Protein AF-A0A0F9AJG3-F1 (afdb_monomer_lite)

Radius of gyration: 15.66 Å; chains: 1; bounding box: 39×32×51 Å

Organism: NCBI:txid412755

Secondary structure (DSSP, 8-state):
-TT-----SS--PPPHHHHHHHHHHHHHTTTTT-----SSPPPHHHHHHHHHHHHHHHT-SEEEEEE-BSSTTS--B-HHHHHHHHHHHHTT-EEEEEETTTTEEEEEEGGGTEEEEE-SPPPPPSSEEEE--SS--HHHHHHHHHHHHHHHTTT--

Foldseek 3Di:
DVVDDDPDPDDDDDDPVLLVVLLVLLVVLPPPQPDPPPVDDDPPVVSSLSSVLLVLLVQAQEEEEEAAAPDPQQQAGDDSSRSSVSSNLVVVHWYWYQHPVVLFIWTQDNVVSHTDTDDDQDAGDPGYGYHYDPPQDPSNVVSVVVNCCVHCVPVPD

Sequence (157 aa):
FPGHHHQSTNPKILTPDELAEGIEHVIVDRHPLKKPISETWPPKYIQNLLARNWFQVKNSDSIYAIGRFMNDKHVLVSGGTGWAVQMAMDNTKSIYFFDQESNNWFLWESDYDKFRQVYSTPILTTQFAGIGTRSISVRGIRAIEEVLEHNFAGEIT

pLDDT: mean 88.7, std 13.45, range [38.06, 98.56]

Structure (mmCIF, N/CA/C/O backbone):
data_AF-A0A0F9AJG3-F1
#
_entry.id   AF-A0A0F9AJG3-F1
#
loop_
_atom_site.group_PDB
_atom_site.id
_atom_site.type_symbol
_atom_site.label_atom_id
_atom_site.label_alt_id
_atom_site.label_comp_id
_atom_site.label_asym_id
_atom_site.label_entity_id
_atom_site.label_seq_id
_atom_site.pdbx_PDB_ins_code
_atom_site.Cartn_x
_atom_site.Cartn_y
_atom_site.Cartn_z
_atom_site.occupancy
_atom_site.B_iso_or_equiv
_atom_site.auth_seq_id
_atom_site.auth_comp_id
_atom_site.auth_asym_id
_atom_site.auth_atom_id
_atom_site.pdbx_PDB_model_num
ATOM 1 N N . PHE A 1 1 ? 16.345 6.895 -6.708 1.00 60.97 1 PHE A N 1
ATOM 2 C CA . PHE A 1 1 ? 16.309 6.537 -8.152 1.00 60.97 1 PHE A CA 1
ATOM 3 C C . PHE A 1 1 ? 16.007 7.797 -8.959 1.00 60.97 1 PHE A C 1
ATOM 5 O O . PHE A 1 1 ? 15.494 8.728 -8.350 1.00 60.97 1 PHE A O 1
ATOM 12 N N . PRO A 1 2 ? 16.310 7.888 -10.267 1.00 64.12 2 PRO A N 1
ATOM 13 C CA . PRO A 1 2 ? 16.002 9.086 -11.058 1.00 64.12 2 PRO A CA 1
ATOM 14 C C . PRO A 1 2 ? 14.544 9.535 -10.867 1.00 64.12 2 PRO A C 1
ATOM 16 O O . PRO A 1 2 ? 13.630 8.714 -10.971 1.00 64.12 2 PRO A O 1
ATOM 19 N N . GLY A 1 3 ? 14.332 10.799 -10.488 1.00 67.06 3 GLY A N 1
ATOM 20 C CA . GLY A 1 3 ? 13.004 11.362 -10.196 1.00 67.06 3 GLY A CA 1
ATOM 21 C C . GLY A 1 3 ? 12.296 10.804 -8.949 1.00 67.06 3 GLY A C 1
ATOM 22 O O . GLY A 1 3 ? 11.103 11.026 -8.779 1.00 67.06 3 GLY A O 1
ATOM 23 N N . HIS A 1 4 ? 12.995 10.051 -8.093 1.00 68.75 4 HIS A N 1
ATOM 24 C CA . HIS A 1 4 ? 12.448 9.434 -6.882 1.00 68.75 4 HIS A CA 1
ATOM 25 C C . HIS A 1 4 ? 13.295 9.802 -5.672 1.00 68.75 4 HIS A C 1
ATOM 27 O O . HIS A 1 4 ? 14.402 9.281 -5.495 1.00 68.75 4 HIS A O 1
ATOM 33 N N . HIS A 1 5 ? 12.721 10.659 -4.836 1.00 74.88 5 HIS A N 1
ATOM 34 C CA . HIS A 1 5 ? 13.311 11.166 -3.606 1.00 74.88 5 HIS A CA 1
ATOM 35 C C . HIS A 1 5 ? 12.552 10.606 -2.399 1.00 74.88 5 HIS A C 1
ATOM 37 O O . HIS A 1 5 ? 11.362 10.303 -2.493 1.00 74.88 5 HIS A O 1
ATOM 43 N N . HIS A 1 6 ? 13.241 10.464 -1.272 1.00 75.44 6 HIS A N 1
ATOM 44 C CA . HIS A 1 6 ? 12.621 10.214 0.026 1.00 75.44 6 HIS A CA 1
ATOM 45 C C . HIS A 1 6 ? 13.089 11.288 1.007 1.00 75.44 6 HIS A C 1
ATOM 47 O O . HIS A 1 6 ? 14.178 11.835 0.853 1.00 75.44 6 HIS A O 1
ATOM 53 N N . GLN A 1 7 ? 12.277 11.553 2.026 1.00 82.19 7 GLN A N 1
ATOM 54 C CA . GLN A 1 7 ? 12.606 12.475 3.120 1.00 82.19 7 GLN A CA 1
ATOM 55 C C . GLN A 1 7 ? 12.837 11.743 4.451 1.00 82.19 7 GLN A C 1
ATOM 57 O O . GLN A 1 7 ? 13.020 12.385 5.477 1.00 82.19 7 GLN A O 1
ATOM 62 N N . SER A 1 8 ? 12.831 10.401 4.444 1.00 80.94 8 SER A N 1
ATOM 63 C CA . SER A 1 8 ? 13.089 9.610 5.653 1.00 80.94 8 SER A CA 1
ATOM 64 C C . SER A 1 8 ? 14.463 9.937 6.236 1.00 80.94 8 SER A C 1
ATOM 66 O O . SER A 1 8 ? 15.454 9.963 5.502 1.00 80.94 8 SER A O 1
ATOM 68 N N . THR A 1 9 ? 14.498 10.144 7.551 1.00 89.19 9 THR A N 1
ATOM 69 C CA . THR A 1 9 ? 15.714 10.373 8.340 1.00 89.19 9 THR A CA 1
ATOM 70 C C . THR A 1 9 ? 16.525 9.097 8.550 1.00 89.19 9 THR A C 1
ATOM 72 O O . THR A 1 9 ? 17.728 9.180 8.770 1.00 89.19 9 THR A O 1
ATOM 75 N N . ASN A 1 10 ? 15.895 7.922 8.436 1.00 89.62 10 ASN A N 1
ATOM 76 C CA . ASN A 1 10 ? 16.547 6.622 8.587 1.00 89.62 10 ASN A CA 1
ATOM 77 C C . ASN A 1 10 ? 16.189 5.674 7.423 1.00 89.62 10 ASN A C 1
ATOM 79 O O . ASN A 1 10 ? 15.415 4.727 7.592 1.00 89.62 10 ASN A O 1
ATOM 83 N N . PRO A 1 11 ? 16.669 5.950 6.197 1.00 90.31 11 PRO A N 1
ATOM 84 C CA . PRO A 1 11 ? 16.387 5.107 5.047 1.00 90.31 11 PRO A CA 1
ATOM 85 C C . PRO A 1 11 ? 17.230 3.826 5.082 1.00 90.31 11 PRO A C 1
ATOM 87 O O . PRO A 1 11 ? 18.458 3.869 5.152 1.00 90.31 11 PRO A O 1
ATOM 90 N N . LYS A 1 12 ? 16.587 2.670 4.905 1.00 90.69 12 LYS A N 1
ATOM 91 C CA . LYS A 1 12 ? 17.296 1.441 4.532 1.00 90.69 12 LYS A CA 1
ATOM 92 C C . LYS A 1 12 ? 17.640 1.497 3.042 1.00 90.69 12 LYS A C 1
ATOM 94 O O . LYS A 1 12 ? 16.752 1.502 2.188 1.00 90.69 12 LYS A O 1
ATOM 99 N N . ILE A 1 13 ? 18.935 1.525 2.734 1.00 91.31 13 ILE A N 1
ATOM 100 C CA . ILE A 1 13 ? 19.446 1.354 1.371 1.00 91.31 13 ILE A CA 1
ATOM 101 C C . ILE A 1 13 ? 19.584 -0.143 1.096 1.00 91.31 13 ILE A C 1
ATOM 103 O O . ILE A 1 13 ? 20.215 -0.854 1.879 1.00 91.31 13 ILE A O 1
ATOM 107 N N . LEU A 1 14 ? 18.974 -0.608 0.005 1.00 93.12 14 LEU A N 1
ATOM 108 C CA . LEU A 1 14 ? 19.013 -2.018 -0.372 1.00 93.12 14 LEU A CA 1
ATOM 109 C C . LEU A 1 14 ? 20.327 -2.373 -1.068 1.00 93.12 14 LEU A C 1
ATOM 111 O O . LEU A 1 14 ? 20.800 -1.625 -1.930 1.00 93.12 14 LEU A O 1
ATOM 115 N N . THR A 1 15 ? 20.893 -3.519 -0.703 1.00 95.38 15 THR A N 1
ATOM 116 C CA . THR A 1 15 ? 22.062 -4.101 -1.370 1.00 95.38 15 THR A CA 1
ATOM 117 C C . THR A 1 15 ? 21.689 -4.640 -2.758 1.00 95.38 15 THR A C 1
ATOM 119 O O . THR A 1 15 ? 20.505 -4.820 -3.063 1.00 95.38 15 THR A O 1
ATOM 122 N N . PRO A 1 16 ? 22.673 -4.918 -3.634 1.00 94.31 16 PRO A N 1
ATOM 123 C CA . PRO A 1 16 ? 22.413 -5.589 -4.906 1.00 94.31 16 PRO A CA 1
ATOM 124 C C . PRO A 1 16 ? 21.673 -6.924 -4.756 1.00 94.31 16 PRO A C 1
ATOM 126 O O . PRO A 1 16 ? 20.775 -7.187 -5.552 1.00 94.31 16 PRO A O 1
ATOM 129 N N . ASP A 1 17 ? 21.990 -7.709 -3.724 1.00 96.50 17 ASP A N 1
ATOM 130 C CA . ASP A 1 17 ? 21.356 -9.008 -3.468 1.00 96.50 17 ASP A CA 1
ATOM 131 C C . ASP A 1 17 ? 19.908 -8.844 -2.986 1.00 96.50 17 ASP A C 1
ATOM 133 O O . ASP A 1 17 ? 19.011 -9.509 -3.493 1.00 96.50 17 ASP A O 1
ATOM 137 N N . GLU A 1 18 ? 19.646 -7.886 -2.088 1.00 95.81 18 GLU A N 1
ATOM 138 C CA . GLU A 1 18 ? 18.280 -7.552 -1.651 1.00 95.81 18 GLU A CA 1
ATOM 139 C C . GLU A 1 18 ? 17.423 -7.044 -2.828 1.00 95.81 18 GLU A C 1
ATOM 141 O O . GLU A 1 18 ? 16.228 -7.330 -2.917 1.00 95.81 18 GLU A O 1
ATOM 146 N N . LEU A 1 19 ? 18.025 -6.292 -3.758 1.00 94.31 19 LEU A N 1
ATOM 147 C CA . LEU A 1 19 ? 17.355 -5.883 -4.992 1.00 94.31 19 LEU A CA 1
ATOM 148 C C . LEU A 1 19 ? 17.127 -7.067 -5.937 1.00 94.31 19 LEU A C 1
ATOM 150 O O . LEU A 1 19 ? 16.089 -7.097 -6.589 1.00 94.31 19 LEU A O 1
ATOM 154 N N . ALA A 1 20 ? 18.066 -8.009 -6.036 1.00 93.38 20 ALA A N 1
ATOM 155 C CA . ALA A 1 20 ? 17.929 -9.197 -6.876 1.00 93.38 20 ALA A CA 1
ATOM 156 C C . ALA A 1 20 ? 16.780 -10.092 -6.391 1.00 93.38 20 ALA A C 1
ATOM 158 O O . ALA A 1 20 ? 15.905 -10.413 -7.190 1.00 93.38 20 ALA A O 1
ATOM 159 N N . GLU A 1 21 ? 16.714 -10.364 -5.086 1.00 94.69 21 GLU A N 1
ATOM 160 C CA . GLU A 1 21 ? 15.598 -11.070 -4.443 1.00 94.69 21 GLU A CA 1
ATOM 161 C C . GLU A 1 21 ? 14.256 -10.397 -4.776 1.00 94.69 21 GLU A C 1
ATOM 163 O O . GLU A 1 21 ? 13.310 -11.038 -5.227 1.00 94.69 21 GLU A O 1
ATOM 168 N N . GLY A 1 22 ? 14.178 -9.068 -4.646 1.00 93.56 22 GLY A N 1
ATOM 169 C CA . GLY A 1 22 ? 12.958 -8.338 -4.993 1.00 93.56 22 GLY A CA 1
ATOM 170 C C . GLY A 1 22 ? 12.562 -8.446 -6.466 1.00 93.56 22 GLY A C 1
ATOM 171 O O . GLY A 1 22 ? 11.377 -8.369 -6.782 1.00 93.56 22 GLY A O 1
ATOM 172 N N . ILE A 1 23 ? 13.514 -8.639 -7.381 1.00 91.88 23 ILE A N 1
ATOM 173 C CA . ILE A 1 23 ? 13.208 -8.852 -8.801 1.00 91.88 23 ILE A CA 1
ATOM 174 C C . ILE A 1 23 ? 12.613 -10.232 -9.061 1.00 91.88 23 ILE A C 1
ATOM 176 O O . ILE A 1 23 ? 11.752 -10.338 -9.932 1.00 91.88 23 ILE A O 1
ATOM 180 N N . GLU A 1 24 ? 13.011 -11.260 -8.314 1.00 91.50 24 GLU A N 1
ATOM 181 C CA . GLU A 1 24 ? 12.438 -12.604 -8.448 1.00 91.50 24 GLU A CA 1
ATOM 182 C C . GLU A 1 24 ? 10.927 -12.579 -8.190 1.00 91.50 24 GLU A C 1
ATOM 184 O O . GLU A 1 24 ? 10.151 -13.061 -9.016 1.00 91.50 24 GLU A O 1
ATOM 189 N N . HIS A 1 25 ? 10.493 -11.891 -7.132 1.00 89.56 25 HIS A N 1
ATOM 190 C CA . HIS A 1 25 ? 9.071 -11.704 -6.834 1.00 89.56 25 HIS A CA 1
ATOM 191 C C . HIS A 1 25 ? 8.347 -10.861 -7.891 1.00 89.56 25 HIS A C 1
ATOM 193 O O . HIS A 1 25 ? 7.264 -11.218 -8.342 1.00 89.56 25 HIS A O 1
ATOM 199 N N . VAL A 1 26 ? 8.978 -9.801 -8.401 1.00 86.69 26 VAL A N 1
ATOM 200 C CA . VAL A 1 26 ? 8.406 -9.010 -9.507 1.00 86.69 26 VAL A CA 1
ATOM 201 C C . VAL A 1 26 ? 8.227 -9.843 -10.786 1.00 86.69 26 VAL A C 1
ATOM 203 O O . VAL A 1 26 ? 7.320 -9.578 -11.574 1.00 86.69 26 VAL A O 1
ATOM 206 N N . ILE A 1 27 ? 9.076 -10.843 -11.037 1.00 81.94 27 ILE A N 1
ATOM 207 C CA . ILE A 1 27 ? 8.928 -11.739 -12.194 1.00 81.94 27 ILE A CA 1
ATOM 208 C C . ILE A 1 27 ? 7.729 -12.680 -12.011 1.00 81.94 27 ILE A C 1
ATOM 210 O O . ILE A 1 27 ? 6.982 -12.882 -12.973 1.00 81.94 27 ILE A O 1
ATOM 214 N N . VAL A 1 28 ? 7.530 -13.227 -10.807 1.00 75.62 28 VAL A N 1
ATOM 215 C CA . VAL A 1 28 ? 6.403 -14.123 -10.477 1.00 75.62 28 VAL A CA 1
ATOM 216 C C . VAL A 1 28 ? 5.063 -13.402 -10.670 1.00 75.62 28 VAL A C 1
ATOM 218 O O . VAL A 1 28 ? 4.227 -13.840 -11.468 1.00 75.62 28 VAL A O 1
ATOM 221 N N . ASP A 1 29 ? 4.936 -12.216 -10.079 1.00 63.66 29 ASP A N 1
ATOM 222 C CA . ASP A 1 29 ? 3.755 -11.342 -10.098 1.00 63.66 29 ASP A CA 1
ATOM 223 C C . ASP A 1 29 ? 3.320 -10.841 -11.486 1.00 63.66 29 ASP A C 1
ATOM 225 O O . ASP A 1 29 ? 2.271 -10.207 -11.659 1.00 63.66 29 ASP A O 1
ATOM 229 N N . ARG A 1 30 ? 4.136 -11.073 -12.516 1.00 61.19 30 ARG A N 1
ATOM 230 C CA . ARG A 1 30 ? 3.865 -10.618 -13.882 1.00 61.19 30 ARG A CA 1
ATOM 231 C C . ARG A 1 30 ? 2.543 -11.161 -14.430 1.00 61.19 30 ARG A C 1
ATOM 233 O O . ARG A 1 30 ? 1.880 -10.471 -15.206 1.00 61.19 30 ARG A O 1
ATOM 240 N N . HIS A 1 31 ? 2.187 -12.396 -14.083 1.00 60.78 31 HIS A N 1
ATOM 241 C CA . HIS A 1 31 ? 1.066 -13.107 -14.702 1.00 60.78 31 HIS A CA 1
ATOM 242 C C . HIS A 1 31 ? -0.313 -12.655 -14.182 1.00 60.78 31 HIS A C 1
ATOM 244 O O . HIS A 1 31 ? -1.177 -12.366 -15.018 1.00 60.78 31 HIS A O 1
ATOM 250 N N . PRO A 1 32 ? -0.545 -12.514 -12.861 1.00 61.62 32 PRO A N 1
ATOM 251 C CA . PRO A 1 32 ? -1.865 -12.151 -12.334 1.00 61.62 32 PRO A CA 1
ATOM 252 C C . PRO A 1 32 ? -2.296 -10.717 -12.670 1.00 61.62 32 PRO A C 1
ATOM 254 O O . PRO A 1 32 ? -3.469 -10.459 -12.942 1.00 61.62 32 PRO A O 1
ATOM 257 N N . LEU A 1 33 ? -1.346 -9.776 -12.754 1.00 61.97 33 LEU A N 1
ATOM 258 C CA . LEU A 1 33 ? -1.643 -8.358 -12.988 1.00 61.97 33 LEU A CA 1
ATOM 259 C C . LEU A 1 33 ? -2.167 -8.047 -14.399 1.00 61.97 33 LEU A C 1
ATOM 261 O O . LEU A 1 33 ? -2.550 -6.903 -14.656 1.00 61.97 33 LEU A O 1
ATOM 265 N N . LYS A 1 34 ? -2.140 -9.017 -15.332 1.00 60.00 34 LYS A N 1
ATOM 266 C CA . LYS A 1 34 ? -2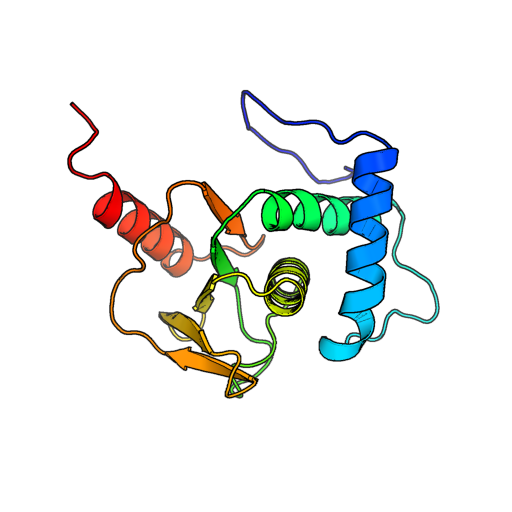.457 -8.836 -16.767 1.00 60.00 34 LYS A CA 1
ATOM 267 C C . LYS A 1 34 ? -1.767 -7.619 -17.390 1.00 60.00 34 LYS A C 1
ATOM 269 O O . LYS A 1 34 ? -2.225 -7.085 -18.400 1.00 60.00 34 LYS A O 1
ATOM 274 N N . LYS A 1 35 ? -0.678 -7.144 -16.783 1.00 56.34 35 LYS A N 1
ATOM 275 C CA . LYS A 1 35 ? 0.082 -6.022 -17.307 1.00 56.34 35 LYS A CA 1
ATOM 276 C C . LYS A 1 35 ? 0.905 -6.578 -18.456 1.00 56.34 35 LYS A C 1
ATOM 278 O O . LYS A 1 35 ? 1.754 -7.437 -18.204 1.00 56.34 35 LYS A O 1
ATOM 283 N N . PRO A 1 36 ? 0.697 -6.114 -19.699 1.00 42.91 36 PRO A N 1
ATOM 284 C CA . PRO A 1 36 ? 1.690 -6.356 -20.717 1.00 42.91 36 PRO A CA 1
ATOM 285 C C 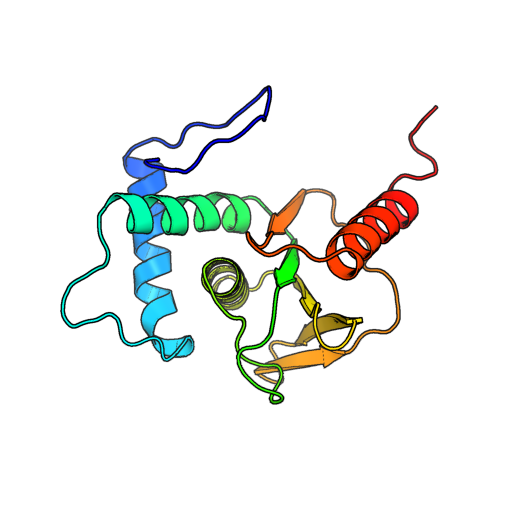. PRO A 1 36 ? 2.957 -5.683 -20.200 1.00 42.91 36 PRO A C 1
ATOM 287 O O . PRO A 1 36 ? 3.048 -4.457 -20.129 1.00 42.91 36 PRO A O 1
ATOM 290 N N . ILE A 1 37 ? 3.947 -6.481 -19.799 1.00 47.00 37 ILE A N 1
ATOM 291 C CA . ILE A 1 37 ? 5.304 -6.005 -20.006 1.00 47.00 37 ILE A CA 1
ATOM 292 C C . ILE A 1 37 ? 5.320 -5.779 -21.511 1.00 47.00 37 ILE A C 1
ATOM 294 O O . ILE A 1 37 ? 5.049 -6.715 -22.267 1.00 47.00 37 ILE A O 1
ATOM 298 N N . SER A 1 38 ? 5.543 -4.540 -21.947 1.00 47.16 38 SER A N 1
ATOM 299 C CA . SER A 1 38 ? 6.066 -4.325 -23.294 1.00 47.16 38 SER A CA 1
ATOM 300 C C . SER A 1 38 ? 7.108 -5.411 -23.561 1.00 47.16 38 SER A C 1
ATOM 302 O O . SER A 1 38 ? 7.800 -5.808 -22.629 1.00 47.16 38 SER A O 1
ATOM 304 N N . GLU A 1 39 ? 7.244 -5.924 -24.776 1.00 50.25 39 GLU A N 1
ATOM 305 C CA . GLU A 1 39 ? 8.204 -7.004 -25.076 1.00 50.25 39 GLU A CA 1
ATOM 306 C C . GLU A 1 39 ? 9.621 -6.749 -24.498 1.00 50.25 39 GLU A C 1
ATOM 308 O O . GLU A 1 39 ? 10.363 -7.683 -24.202 1.00 50.25 39 GLU A O 1
ATOM 313 N N . THR A 1 40 ? 9.950 -5.486 -24.208 1.00 59.94 40 THR A N 1
ATOM 314 C CA . THR A 1 40 ? 11.059 -5.030 -23.367 1.00 59.94 40 THR A CA 1
ATOM 315 C C . THR A 1 40 ? 10.729 -4.922 -21.865 1.00 59.94 40 THR A C 1
ATOM 317 O O . THR A 1 40 ? 9.873 -4.136 -21.445 1.00 59.94 40 THR A O 1
ATOM 320 N N . TRP A 1 41 ? 11.503 -5.634 -21.042 1.00 70.06 41 TRP A N 1
ATOM 321 C CA . TRP A 1 41 ? 11.606 -5.473 -19.584 1.00 70.06 41 TRP A CA 1
ATOM 322 C C . TRP A 1 41 ? 11.751 -3.985 -19.179 1.00 70.06 41 TRP A C 1
ATOM 324 O O . TRP A 1 41 ? 12.458 -3.243 -19.870 1.00 70.06 41 TRP A O 1
ATOM 334 N N . PRO A 1 42 ? 11.106 -3.501 -18.094 1.00 79.25 42 PRO A N 1
ATOM 335 C CA . PRO A 1 42 ? 11.130 -2.079 -17.758 1.00 79.25 42 PRO A CA 1
ATOM 336 C C . PRO A 1 42 ? 12.560 -1.603 -17.445 1.00 79.25 42 PRO A C 1
ATOM 338 O O . PRO A 1 42 ? 13.390 -2.404 -17.012 1.00 79.25 42 PRO A O 1
ATOM 341 N N . PRO A 1 43 ? 12.880 -0.304 -17.602 1.00 86.38 43 PRO A N 1
ATOM 342 C CA . PRO A 1 43 ? 14.203 0.225 -17.272 1.00 86.38 43 PRO A CA 1
ATOM 343 C C . PRO A 1 43 ? 14.662 -0.155 -15.855 1.00 86.38 43 PRO A C 1
ATOM 345 O O . PRO A 1 43 ? 13.849 -0.219 -14.930 1.00 86.38 43 PRO A O 1
ATOM 348 N N . LYS A 1 44 ? 15.976 -0.341 -15.652 1.00 86.44 44 LYS A N 1
ATOM 349 C CA . LYS A 1 44 ? 16.550 -0.826 -14.377 1.00 86.44 44 LYS A CA 1
ATOM 350 C C . LYS A 1 44 ? 16.114 -0.015 -13.152 1.00 86.44 44 LYS A C 1
ATOM 352 O O . LYS A 1 44 ? 15.937 -0.569 -12.073 1.00 86.44 44 LYS A O 1
ATOM 357 N N . TYR A 1 45 ? 15.886 1.289 -13.297 1.00 87.44 45 TYR A N 1
ATOM 358 C CA . TYR A 1 45 ? 15.406 2.097 -12.177 1.00 87.44 45 TYR A CA 1
ATOM 359 C C . TYR A 1 45 ? 13.962 1.756 -11.763 1.00 87.44 45 TYR A C 1
ATOM 361 O O . TYR A 1 45 ? 13.659 1.810 -10.576 1.00 87.44 45 TYR A O 1
ATOM 369 N N . ILE A 1 46 ? 13.085 1.387 -12.708 1.00 87.56 46 ILE A N 1
ATOM 370 C CA . ILE A 1 46 ? 11.716 0.930 -12.413 1.00 87.56 46 ILE A CA 1
ATOM 371 C C . ILE A 1 46 ? 11.768 -0.440 -11.756 1.00 87.56 46 ILE A C 1
ATOM 373 O O . ILE A 1 46 ? 11.104 -0.649 -10.748 1.00 87.56 46 ILE A O 1
ATOM 377 N N . GLN A 1 47 ? 12.601 -1.338 -12.279 1.00 89.12 47 GLN A N 1
ATOM 378 C CA . GLN A 1 47 ? 12.856 -2.634 -11.657 1.00 89.12 47 GLN A CA 1
ATOM 379 C C . GLN A 1 47 ? 13.240 -2.469 -10.182 1.00 89.12 47 GLN A C 1
ATOM 381 O O . GLN A 1 47 ? 12.601 -3.051 -9.316 1.00 89.12 47 GLN A O 1
ATOM 386 N N . ASN A 1 48 ? 14.202 -1.594 -9.876 1.00 90.81 48 ASN A N 1
ATOM 387 C CA . ASN A 1 48 ? 14.623 -1.360 -8.495 1.00 90.81 48 ASN A CA 1
ATOM 388 C C . ASN A 1 48 ? 13.520 -0.721 -7.625 1.00 90.81 48 ASN A C 1
ATOM 390 O O . ASN A 1 48 ? 13.468 -0.973 -6.424 1.00 90.81 48 ASN A O 1
ATOM 394 N N . LEU A 1 49 ? 12.628 0.094 -8.203 1.00 90.25 49 LEU A N 1
ATOM 395 C CA . LEU A 1 49 ? 11.460 0.622 -7.486 1.00 90.25 49 LEU A CA 1
ATOM 396 C C . LEU A 1 49 ? 10.468 -0.483 -7.114 1.00 90.25 49 LEU A C 1
ATOM 398 O O . LEU A 1 49 ? 9.916 -0.446 -6.017 1.00 90.25 49 LEU A O 1
ATOM 402 N N . LEU A 1 50 ? 10.254 -1.448 -8.010 1.00 91.19 50 LEU A N 1
ATOM 403 C CA . LEU A 1 50 ? 9.395 -2.602 -7.753 1.00 91.19 50 LEU A CA 1
ATOM 404 C C . LEU A 1 50 ? 10.052 -3.565 -6.753 1.00 91.19 50 LEU A C 1
ATOM 406 O O . LEU A 1 50 ? 9.421 -3.925 -5.767 1.00 91.19 50 LEU A O 1
ATOM 410 N N . ALA A 1 51 ? 11.340 -3.874 -6.924 1.00 93.00 51 ALA A N 1
ATOM 411 C CA . ALA A 1 51 ? 12.107 -4.700 -5.991 1.00 93.00 51 ALA A CA 1
ATOM 412 C C . ALA A 1 51 ? 12.147 -4.107 -4.575 1.00 93.00 51 ALA A C 1
ATOM 414 O O . ALA A 1 51 ? 12.060 -4.823 -3.586 1.00 93.00 51 ALA A O 1
ATOM 415 N N . ARG A 1 52 ? 12.206 -2.777 -4.438 1.00 93.06 52 ARG A N 1
ATOM 416 C CA . ARG A 1 52 ? 12.097 -2.135 -3.122 1.00 93.06 52 ARG A CA 1
ATOM 417 C C . ARG A 1 52 ? 10.742 -2.400 -2.457 1.00 93.06 52 ARG A C 1
ATOM 419 O O . ARG A 1 52 ? 10.695 -2.551 -1.240 1.00 93.06 52 ARG A O 1
ATOM 426 N N . ASN A 1 53 ? 9.648 -2.449 -3.220 1.00 94.75 53 ASN A N 1
ATOM 427 C CA . ASN A 1 53 ? 8.337 -2.760 -2.648 1.00 94.75 53 ASN A CA 1
ATOM 428 C C . ASN A 1 53 ? 8.312 -4.176 -2.049 1.00 94.75 53 ASN A C 1
ATOM 430 O O . ASN A 1 53 ? 7.718 -4.346 -0.989 1.00 94.75 53 ASN A O 1
ATOM 434 N N . TRP A 1 54 ? 9.008 -5.150 -2.655 1.00 96.12 54 TRP A N 1
ATOM 435 C CA . TRP A 1 54 ? 9.157 -6.492 -2.074 1.00 96.12 54 TRP A CA 1
ATOM 436 C C . TRP A 1 54 ? 9.725 -6.423 -0.660 1.00 96.12 54 TRP A C 1
ATOM 438 O O . TRP A 1 54 ? 9.186 -7.028 0.257 1.00 96.12 54 TRP A O 1
ATOM 448 N N . PHE A 1 55 ? 10.765 -5.617 -0.447 1.00 95.94 55 PHE A N 1
ATOM 449 C CA . PHE A 1 55 ? 11.383 -5.508 0.870 1.00 95.94 55 PHE A CA 1
ATOM 450 C C . PHE A 1 55 ? 10.428 -4.950 1.940 1.00 95.94 55 PHE A C 1
ATOM 452 O O . PHE A 1 55 ? 10.549 -5.296 3.113 1.00 95.94 55 PHE A O 1
ATOM 459 N N . GLN A 1 56 ? 9.459 -4.113 1.557 1.00 96.25 56 GLN A N 1
ATOM 460 C CA . GLN A 1 56 ? 8.405 -3.663 2.473 1.00 96.25 56 GLN A CA 1
ATOM 461 C C . GLN A 1 56 ? 7.413 -4.798 2.767 1.00 96.25 56 GLN A C 1
ATOM 463 O O . GLN A 1 56 ? 7.018 -4.995 3.913 1.00 96.25 56 GLN A O 1
ATOM 468 N N . VAL A 1 57 ? 7.052 -5.578 1.745 1.00 97.62 57 VAL A N 1
ATOM 469 C CA . VAL A 1 57 ? 6.127 -6.712 1.872 1.00 97.62 57 VAL A CA 1
ATOM 470 C C . VAL A 1 57 ? 6.720 -7.842 2.714 1.00 97.62 57 VAL A C 1
ATOM 472 O O . VAL A 1 57 ? 6.073 -8.335 3.633 1.00 97.62 57 VAL A O 1
ATOM 475 N N . LYS A 1 58 ? 7.966 -8.239 2.451 1.00 97.00 58 LYS A N 1
ATOM 476 C CA . LYS A 1 58 ? 8.591 -9.386 3.115 1.00 97.00 58 LYS A CA 1
ATOM 477 C C . LYS A 1 58 ? 8.756 -9.184 4.622 1.00 97.00 58 LYS A C 1
ATOM 479 O O . LYS A 1 58 ? 8.573 -10.127 5.384 1.00 97.00 58 LYS A O 1
ATOM 484 N N . ASN A 1 59 ? 9.053 -7.950 5.037 1.00 96.94 59 ASN A N 1
ATOM 485 C CA . ASN A 1 59 ? 9.300 -7.572 6.431 1.00 96.94 59 ASN A CA 1
ATOM 486 C C . ASN A 1 59 ? 8.039 -7.048 7.147 1.00 96.94 59 ASN A C 1
ATOM 488 O O . ASN A 1 59 ? 8.151 -6.306 8.119 1.00 96.94 59 ASN A O 1
ATOM 492 N N . SER A 1 60 ? 6.843 -7.374 6.653 1.00 97.62 60 SER A N 1
ATOM 493 C CA . SER A 1 60 ? 5.578 -7.016 7.300 1.00 97.62 60 SER A CA 1
ATOM 494 C C . SER A 1 60 ? 4.656 -8.222 7.430 1.00 97.62 60 SER A C 1
ATOM 496 O O . SER A 1 60 ? 4.699 -9.155 6.627 1.00 97.62 60 SER A O 1
ATOM 498 N N . ASP A 1 61 ? 3.813 -8.197 8.456 1.00 96.06 61 ASP A N 1
ATOM 499 C CA . ASP A 1 61 ? 2.744 -9.170 8.682 1.00 96.06 61 ASP A CA 1
ATOM 500 C C . ASP A 1 61 ? 1.482 -8.767 7.907 1.00 96.06 61 ASP A C 1
ATOM 502 O O . ASP A 1 61 ? 0.734 -9.615 7.418 1.00 96.06 61 ASP A O 1
ATOM 506 N N . SER A 1 62 ? 1.264 -7.456 7.758 1.00 97.81 62 SER A N 1
ATOM 507 C CA . SER A 1 62 ? 0.133 -6.913 7.015 1.00 97.81 62 SER A CA 1
ATOM 508 C C . SER A 1 62 ? 0.473 -5.659 6.209 1.00 97.81 62 SER A C 1
ATOM 510 O O . SER A 1 62 ? 1.369 -4.876 6.545 1.00 97.81 62 SER A O 1
ATOM 512 N N . ILE A 1 63 ? -0.267 -5.487 5.117 1.00 98.50 63 ILE A N 1
ATOM 513 C CA . ILE A 1 63 ? -0.136 -4.398 4.156 1.00 98.50 63 ILE A CA 1
ATOM 514 C C . ILE A 1 63 ? -1.343 -3.476 4.257 1.00 98.50 63 ILE A C 1
ATOM 516 O O . ILE A 1 63 ? -2.480 -3.932 4.160 1.00 98.50 63 ILE A O 1
ATOM 520 N N . TYR A 1 64 ? -1.087 -2.172 4.354 1.00 98.44 64 TYR A N 1
ATOM 521 C CA . TYR A 1 64 ? -2.102 -1.121 4.274 1.00 98.44 64 TYR A CA 1
ATOM 522 C C . TYR A 1 64 ? -1.794 -0.262 3.056 1.00 98.44 64 TYR A C 1
ATOM 524 O O . TYR A 1 64 ? -0.872 0.558 3.053 1.00 98.44 64 TYR A O 1
ATOM 532 N N . ALA A 1 65 ? -2.522 -0.509 1.976 1.00 98.25 65 ALA A N 1
ATOM 533 C CA . ALA A 1 65 ? -2.275 0.094 0.681 1.00 98.25 65 ALA A CA 1
ATOM 534 C C . ALA A 1 65 ? -3.326 1.158 0.350 1.00 98.25 65 ALA A C 1
ATOM 536 O O . ALA A 1 65 ? -4.517 0.945 0.547 1.00 98.25 65 ALA A O 1
ATOM 537 N N . ILE A 1 66 ? -2.891 2.284 -0.213 1.00 98.25 66 ILE A N 1
ATOM 538 C CA . ILE A 1 66 ? -3.773 3.350 -0.702 1.00 98.25 66 ILE A CA 1
ATOM 539 C C . ILE A 1 66 ? -3.612 3.464 -2.214 1.00 98.25 66 ILE 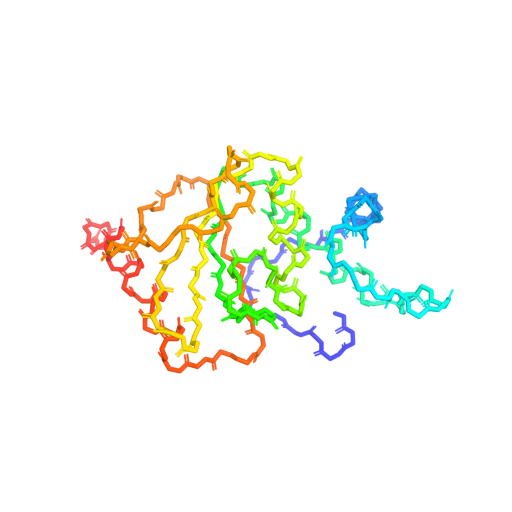A C 1
ATOM 541 O O . ILE A 1 66 ? -2.498 3.638 -2.721 1.00 98.25 66 ILE A O 1
ATOM 545 N N . GLY A 1 67 ? -4.712 3.404 -2.961 1.00 97.25 67 GLY A N 1
ATOM 546 C CA . GLY A 1 67 ? -4.629 3.458 -4.415 1.00 97.25 67 GLY A CA 1
ATOM 547 C C . GLY A 1 67 ? -5.970 3.542 -5.122 1.00 97.25 67 GLY A C 1
ATOM 548 O O . GLY A 1 67 ? -6.898 4.195 -4.654 1.00 97.25 67 GLY A O 1
ATOM 549 N N . ARG A 1 68 ? -6.017 2.942 -6.314 1.00 96.12 68 ARG A N 1
ATOM 550 C CA . ARG A 1 68 ? -7.235 2.780 -7.113 1.00 96.12 68 ARG A CA 1
ATOM 551 C C . ARG A 1 68 ? -7.307 1.383 -7.697 1.00 96.12 68 ARG A C 1
ATOM 553 O O . ARG A 1 68 ? -6.269 0.878 -8.157 1.00 96.12 68 ARG A O 1
ATOM 560 N N . PHE A 1 69 ? -8.492 0.791 -7.728 1.00 95.50 69 PHE A N 1
ATOM 561 C CA . PHE A 1 69 ? -8.704 -0.413 -8.528 1.00 95.50 69 PHE A CA 1
ATOM 562 C C . PHE A 1 69 ? -8.546 -0.114 -10.028 1.00 95.50 69 PHE A C 1
ATOM 564 O O . PHE A 1 69 ? -8.694 1.016 -10.481 1.00 95.50 69 PHE A O 1
ATOM 571 N N . MET A 1 70 ? -8.194 -1.131 -10.816 1.00 90.25 70 MET A N 1
ATOM 572 C CA . MET A 1 70 ? -8.154 -1.025 -12.281 1.00 90.25 70 MET A CA 1
ATOM 573 C C . MET A 1 70 ? -9.551 -1.106 -12.912 1.00 90.25 70 MET A C 1
ATOM 575 O O . MET A 1 70 ? -9.707 -0.759 -14.080 1.00 90.25 70 MET A O 1
ATOM 579 N N . ASN A 1 71 ? -10.530 -1.641 -12.178 1.00 85.81 71 ASN A N 1
ATOM 580 C CA . ASN A 1 71 ? -11.932 -1.780 -12.569 1.00 85.81 71 ASN A CA 1
ATOM 581 C C . ASN A 1 71 ? -12.804 -2.090 -11.336 1.00 85.81 71 ASN A C 1
ATOM 583 O O . ASN A 1 71 ? -12.290 -2.467 -10.280 1.00 85.81 71 ASN A O 1
ATOM 587 N N . ASP A 1 72 ? -14.122 -2.058 -11.516 1.00 84.81 72 ASP A N 1
ATOM 588 C CA . ASP A 1 72 ? -15.119 -2.276 -10.454 1.00 84.81 72 ASP A CA 1
ATOM 589 C C . ASP A 1 72 ? -15.225 -3.734 -9.967 1.00 84.81 72 ASP A C 1
ATOM 591 O O . ASP A 1 72 ? -16.095 -4.076 -9.167 1.00 84.81 72 ASP A O 1
ATOM 595 N N . LYS A 1 73 ? -14.362 -4.645 -10.442 1.00 87.31 73 LYS A N 1
ATOM 596 C CA . LYS A 1 73 ? -14.367 -6.036 -9.963 1.00 87.31 73 LYS A CA 1
ATOM 597 C C . LYS A 1 73 ? -13.698 -6.184 -8.599 1.00 87.31 73 LYS A C 1
ATOM 599 O O . LYS A 1 73 ? -13.872 -7.235 -7.993 1.00 87.31 73 LYS A O 1
ATOM 604 N N . HIS A 1 74 ? -12.968 -5.169 -8.124 1.00 91.19 74 HIS A N 1
ATOM 605 C CA . HIS A 1 74 ? -12.236 -5.182 -6.849 1.00 91.19 74 HIS A CA 1
ATOM 606 C C . HIS A 1 74 ? -11.283 -6.386 -6.729 1.00 91.19 74 HIS A C 1
ATOM 608 O O . HIS A 1 74 ? -11.275 -7.106 -5.736 1.00 91.19 74 HIS A O 1
ATOM 614 N N . VAL A 1 75 ? -10.508 -6.641 -7.785 1.00 88.56 75 VAL A N 1
ATOM 615 C CA . VAL A 1 75 ? -9.498 -7.720 -7.815 1.00 88.56 75 VAL A CA 1
ATOM 616 C C . VAL A 1 75 ? -8.108 -7.145 -8.068 1.00 88.56 75 VAL A C 1
ATOM 618 O O . VAL A 1 75 ? -7.155 -7.486 -7.382 1.00 88.56 75 VAL A O 1
ATOM 621 N N . LEU A 1 76 ? -7.985 -6.220 -9.027 1.00 90.06 76 LEU A N 1
ATOM 622 C CA . LEU A 1 76 ? -6.690 -5.705 -9.476 1.00 90.06 76 LEU A CA 1
ATOM 623 C C . LEU A 1 76 ? -6.478 -4.252 -9.061 1.00 90.06 76 LEU A C 1
ATOM 625 O O . LEU A 1 76 ? -7.287 -3.382 -9.388 1.00 90.06 76 LEU A O 1
ATOM 629 N N . VAL A 1 77 ? -5.345 -3.983 -8.414 1.00 92.56 77 VAL A N 1
ATOM 630 C CA . VAL A 1 77 ? -4.909 -2.639 -8.016 1.00 92.56 77 VAL A CA 1
ATOM 631 C C . VAL A 1 77 ? -3.976 -2.045 -9.077 1.00 92.56 77 VAL A C 1
ATOM 633 O O . VAL A 1 77 ? -3.112 -2.712 -9.649 1.00 92.56 77 VAL A O 1
ATOM 636 N N . SER A 1 78 ? -4.147 -0.758 -9.362 1.00 90.44 78 SER A N 1
ATOM 637 C CA . SER A 1 78 ? -3.398 -0.057 -10.406 1.00 90.44 78 SER A CA 1
ATOM 638 C C . SER A 1 78 ? -1.966 0.337 -9.991 1.00 90.44 78 SER A C 1
ATOM 640 O O . SER A 1 78 ? -1.599 0.409 -8.816 1.00 90.44 78 SER A O 1
ATOM 642 N N . GLY A 1 79 ? -1.119 0.616 -10.990 1.00 88.19 79 GLY A N 1
ATOM 643 C CA . GLY A 1 79 ? 0.177 1.278 -10.787 1.00 88.19 79 GLY A CA 1
ATOM 644 C C . GLY A 1 79 ? 1.233 0.462 -10.027 1.00 88.19 79 GLY A C 1
ATOM 645 O O . GLY A 1 79 ? 1.257 -0.766 -10.099 1.00 88.19 79 GLY A O 1
ATOM 646 N N . GLY A 1 80 ? 2.156 1.163 -9.357 1.00 89.50 80 GLY A N 1
ATOM 647 C CA . GLY A 1 80 ? 3.219 0.561 -8.535 1.00 89.50 80 GLY A CA 1
ATOM 648 C C . GLY A 1 80 ? 2.704 -0.060 -7.233 1.00 89.50 80 GLY A C 1
ATOM 649 O O . GLY A 1 80 ? 3.241 -1.073 -6.797 1.00 89.50 80 GLY A O 1
ATOM 650 N N . THR A 1 81 ? 1.634 0.502 -6.661 1.00 94.56 81 THR A N 1
ATOM 651 C CA . THR A 1 81 ? 0.915 -0.040 -5.497 1.00 94.56 81 THR A CA 1
ATOM 652 C C . THR A 1 81 ? 0.419 -1.455 -5.782 1.00 94.56 81 THR A C 1
ATOM 654 O O . THR A 1 81 ? 0.629 -2.346 -4.969 1.00 94.56 81 THR A O 1
ATOM 657 N N . GLY A 1 82 ? -0.141 -1.688 -6.975 1.00 93.75 82 GLY A N 1
ATOM 658 C CA . GLY A 1 82 ? -0.639 -3.008 -7.363 1.00 93.75 82 GLY A CA 1
ATOM 659 C C . GLY A 1 82 ? 0.419 -4.105 -7.416 1.00 93.75 82 GLY A C 1
ATOM 660 O O . GLY A 1 82 ? 0.103 -5.243 -7.112 1.00 93.75 82 GLY A O 1
ATOM 661 N N . TRP A 1 83 ? 1.674 -3.769 -7.726 1.00 93.50 83 TRP A N 1
ATOM 662 C CA . TRP A 1 83 ? 2.767 -4.745 -7.642 1.00 93.50 83 TRP A CA 1
ATOM 663 C C . TRP A 1 83 ? 3.051 -5.156 -6.197 1.00 93.50 83 TRP A C 1
ATOM 665 O O . TRP A 1 83 ? 3.215 -6.330 -5.923 1.00 93.50 83 TRP A O 1
ATOM 675 N N . ALA A 1 84 ? 3.074 -4.211 -5.253 1.00 95.56 84 ALA A N 1
ATOM 676 C CA . ALA A 1 84 ? 3.270 -4.557 -3.842 1.00 95.56 84 ALA A CA 1
ATOM 677 C C . ALA A 1 84 ? 2.106 -5.391 -3.288 1.00 95.56 84 ALA A C 1
ATOM 679 O O . ALA A 1 84 ? 2.322 -6.326 -2.527 1.00 95.56 84 ALA A O 1
ATOM 680 N N . VAL A 1 85 ? 0.878 -5.046 -3.687 1.00 96.25 85 VAL A N 1
ATOM 681 C CA . VAL A 1 85 ? -0.332 -5.784 -3.314 1.00 96.25 85 VAL A CA 1
ATOM 682 C C . VAL A 1 85 ? -0.301 -7.208 -3.873 1.00 96.25 85 VAL A C 1
ATOM 684 O O . VAL A 1 85 ? -0.610 -8.130 -3.130 1.00 96.25 85 VAL A O 1
ATOM 687 N N . GLN A 1 86 ? 0.122 -7.403 -5.126 1.00 94.75 86 GLN A N 1
ATOM 688 C CA . GLN A 1 86 ? 0.248 -8.743 -5.704 1.00 94.75 86 GLN A CA 1
ATOM 689 C C . GLN A 1 86 ? 1.306 -9.581 -4.972 1.00 94.75 86 GLN A C 1
ATOM 691 O O . GLN A 1 86 ? 0.981 -10.671 -4.515 1.00 94.75 86 GLN A O 1
ATOM 696 N N . MET A 1 87 ? 2.504 -9.034 -4.724 1.00 95.31 87 MET A N 1
ATOM 697 C CA . MET A 1 87 ? 3.545 -9.741 -3.962 1.00 95.31 87 MET A CA 1
ATOM 698 C C . MET A 1 87 ? 3.040 -10.156 -2.576 1.00 95.31 87 MET A C 1
ATOM 700 O O . MET A 1 87 ? 3.420 -11.202 -2.054 1.00 95.31 87 MET A O 1
ATOM 704 N N . ALA A 1 88 ? 2.189 -9.333 -1.963 1.00 96.62 88 ALA A N 1
ATOM 705 C CA . ALA A 1 88 ? 1.580 -9.622 -0.674 1.00 96.62 88 ALA A CA 1
ATOM 706 C C . ALA A 1 88 ? 0.537 -10.750 -0.752 1.00 96.62 88 ALA A C 1
ATOM 708 O O . ALA A 1 88 ? 0.503 -11.583 0.152 1.00 96.62 88 ALA A O 1
ATOM 709 N N . MET A 1 89 ? -0.266 -10.813 -1.822 1.00 94.94 89 MET A N 1
ATOM 710 C CA . MET A 1 89 ? -1.209 -11.915 -2.068 1.00 94.94 89 MET A CA 1
ATOM 711 C C . MET A 1 89 ? -0.455 -13.234 -2.233 1.00 94.94 89 MET A C 1
ATOM 713 O O . MET A 1 89 ? -0.759 -14.208 -1.546 1.00 94.94 89 MET A O 1
ATOM 717 N N . ASP A 1 90 ? 0.581 -13.227 -3.073 1.00 92.69 90 ASP A N 1
ATOM 718 C CA . ASP A 1 90 ? 1.396 -14.401 -3.401 1.00 92.69 90 ASP A CA 1
ATOM 719 C C . ASP A 1 90 ? 2.166 -14.932 -2.177 1.00 92.69 90 ASP A C 1
ATOM 721 O O . ASP A 1 90 ? 2.523 -16.106 -2.118 1.00 92.69 90 ASP A O 1
ATOM 725 N N . ASN A 1 91 ? 2.382 -14.079 -1.169 1.00 94.62 91 ASN A N 1
ATOM 726 C CA . ASN A 1 91 ? 3.040 -14.417 0.097 1.00 94.62 91 ASN A CA 1
ATOM 727 C C . ASN A 1 91 ? 2.077 -14.417 1.294 1.00 94.62 91 ASN A C 1
ATOM 729 O O . ASN A 1 91 ? 2.508 -14.233 2.437 1.00 94.62 91 ASN A O 1
ATOM 733 N N . THR A 1 92 ? 0.777 -14.598 1.033 1.00 95.38 92 THR A N 1
ATOM 734 C CA . THR A 1 92 ? -0.275 -14.815 2.043 1.00 95.38 92 THR A CA 1
ATOM 735 C C . THR A 1 92 ? -0.278 -13.779 3.174 1.00 95.38 92 THR A C 1
ATOM 737 O O . THR A 1 92 ? -0.490 -14.114 4.339 1.00 95.38 92 THR A O 1
ATOM 740 N N . LYS A 1 93 ? 0.003 -12.513 2.852 1.00 96.88 93 LYS A N 1
ATOM 741 C CA . LYS A 1 93 ? -0.070 -11.404 3.810 1.00 96.88 93 LYS A CA 1
ATOM 742 C C . LYS A 1 93 ? 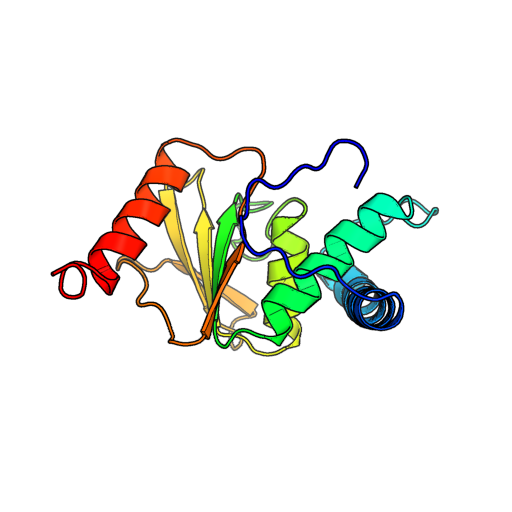-1.516 -10.933 3.957 1.00 96.88 93 LYS A C 1
ATOM 744 O O . LYS A 1 93 ? -2.282 -10.955 2.995 1.00 96.88 93 LYS A O 1
ATOM 749 N N . SER A 1 94 ? -1.870 -10.420 5.134 1.00 97.62 94 SER A N 1
ATOM 750 C CA . SER A 1 94 ? -3.131 -9.688 5.311 1.00 97.62 94 SER A CA 1
ATOM 751 C C . SER A 1 94 ? -3.055 -8.353 4.574 1.00 97.62 94 SER A C 1
ATOM 753 O O . SER A 1 94 ? -2.088 -7.612 4.752 1.00 97.62 94 SER A O 1
ATOM 755 N N . ILE A 1 95 ? -4.056 -8.024 3.755 1.00 98.50 95 ILE A N 1
ATOM 756 C CA . ILE A 1 95 ? -4.032 -6.811 2.926 1.00 98.50 95 ILE A CA 1
ATOM 757 C C . ILE A 1 95 ? -5.303 -6.004 3.148 1.00 98.50 95 ILE A C 1
ATOM 759 O O . ILE A 1 95 ? -6.399 -6.444 2.799 1.00 98.50 95 ILE A O 1
ATOM 763 N N . TYR A 1 96 ? -5.123 -4.784 3.641 1.00 98.56 96 TYR A N 1
ATOM 764 C CA . TYR A 1 96 ? -6.130 -3.738 3.626 1.00 98.56 96 TYR A CA 1
ATOM 765 C C . TYR A 1 96 ? -5.823 -2.758 2.501 1.00 98.56 96 TYR A C 1
ATOM 767 O O . TYR A 1 96 ? -4.710 -2.244 2.383 1.00 98.56 96 TYR A O 1
ATOM 775 N N . PHE A 1 97 ? -6.815 -2.483 1.666 1.00 98.50 97 PHE A N 1
ATOM 776 C CA . PHE A 1 97 ? -6.698 -1.574 0.539 1.00 98.50 97 PHE A CA 1
ATOM 777 C C . PHE A 1 97 ? -7.756 -0.480 0.626 1.00 98.50 97 PHE A C 1
ATOM 779 O O . PHE A 1 97 ? -8.950 -0.769 0.640 1.00 98.50 97 PHE A O 1
ATOM 786 N N . PHE A 1 98 ? -7.325 0.777 0.666 1.00 98.50 98 PHE A N 1
ATOM 787 C CA . PHE A 1 98 ? -8.213 1.922 0.541 1.00 98.50 98 PHE A CA 1
ATOM 788 C C . PHE A 1 98 ? -8.279 2.365 -0.915 1.00 98.50 98 PHE A C 1
ATOM 790 O O . PHE A 1 98 ? -7.285 2.821 -1.500 1.00 98.50 98 PHE A O 1
ATOM 797 N N . ASP A 1 99 ? -9.473 2.267 -1.485 1.00 97.88 99 ASP A N 1
ATOM 798 C CA . ASP A 1 99 ? -9.750 2.773 -2.816 1.00 97.88 99 ASP A CA 1
ATOM 799 C C . ASP A 1 99 ? -10.171 4.244 -2.744 1.00 97.88 99 ASP A C 1
ATOM 801 O O . ASP A 1 99 ? -11.214 4.605 -2.195 1.00 97.88 99 ASP A O 1
ATOM 805 N N . GLN A 1 100 ? -9.349 5.117 -3.324 1.00 97.00 100 GLN A N 1
ATOM 806 C CA . GLN A 1 100 ? -9.567 6.562 -3.261 1.00 97.00 100 GLN A CA 1
ATOM 807 C C . GLN A 1 100 ? -10.791 7.034 -4.062 1.00 97.00 100 GLN A C 1
ATOM 809 O O . GLN A 1 100 ? -11.302 8.128 -3.799 1.00 97.00 100 GLN A O 1
ATOM 814 N N . GLU A 1 101 ? -11.238 6.261 -5.059 1.00 95.19 101 GLU A N 1
ATOM 815 C CA . GLU A 1 101 ? -12.392 6.618 -5.892 1.00 95.19 101 GLU A CA 1
ATOM 816 C C . GLU A 1 101 ? -13.702 6.383 -5.143 1.00 95.19 101 GLU A C 1
ATOM 818 O O . GLU A 1 101 ? -14.479 7.324 -4.955 1.00 95.19 101 GLU A O 1
ATOM 823 N N . SER A 1 102 ? -13.898 5.166 -4.636 1.00 95.69 102 SER A N 1
ATOM 824 C CA . SER A 1 102 ? -15.077 4.795 -3.856 1.00 95.69 102 SER A CA 1
ATOM 825 C C . SER A 1 102 ? -15.046 5.309 -2.413 1.00 95.69 102 SER A C 1
ATOM 827 O O . SER A 1 102 ? -16.103 5.381 -1.791 1.00 95.69 102 SER A O 1
ATOM 829 N N . ASN A 1 103 ? -13.880 5.732 -1.903 1.00 97.00 103 ASN A N 1
ATOM 830 C CA . ASN A 1 103 ? -13.687 6.195 -0.524 1.00 97.00 103 ASN A CA 1
ATOM 831 C C . ASN A 1 103 ? -14.001 5.105 0.514 1.00 97.00 103 ASN A C 1
ATOM 833 O O . ASN A 1 103 ? -14.649 5.376 1.523 1.00 97.00 103 ASN A O 1
ATOM 837 N N . ASN A 1 104 ? -13.574 3.870 0.245 1.00 97.62 104 ASN A N 1
ATOM 838 C CA . ASN A 1 104 ? -13.837 2.722 1.108 1.00 97.62 104 ASN A CA 1
ATOM 839 C C . ASN A 1 104 ? -12.579 1.886 1.339 1.00 97.62 104 ASN A C 1
ATOM 841 O O . ASN A 1 104 ? -11.709 1.780 0.470 1.00 97.62 104 ASN A O 1
ATOM 845 N N . TRP A 1 105 ? -12.540 1.238 2.502 1.00 98.31 105 TRP A N 1
ATOM 846 C CA . TRP A 1 105 ? -11.586 0.182 2.804 1.00 98.31 105 TRP A CA 1
ATOM 847 C C . TRP A 1 105 ? -12.076 -1.165 2.286 1.00 98.31 105 TRP A C 1
ATOM 849 O O . TRP A 1 105 ? -13.268 -1.479 2.293 1.00 98.31 105 TRP A O 1
ATOM 859 N N . PHE A 1 106 ? -11.122 -1.989 1.880 1.00 98.44 106 PHE A N 1
ATOM 860 C CA . PHE A 1 106 ? -11.335 -3.358 1.460 1.00 98.44 106 PHE A CA 1
ATOM 861 C C . PHE A 1 106 ? -10.304 -4.274 2.109 1.00 98.44 106 PHE A C 1
ATOM 863 O O . PHE A 1 106 ? -9.153 -3.883 2.279 1.00 98.44 106 PHE A O 1
ATOM 870 N N . LEU A 1 107 ? -10.707 -5.499 2.424 1.00 98.19 107 LEU A N 1
ATOM 871 C CA . LEU A 1 107 ? -9.841 -6.570 2.896 1.00 98.19 107 LEU A CA 1
ATOM 872 C C . LEU A 1 107 ? -9.713 -7.630 1.802 1.00 98.19 107 LEU A C 1
ATOM 874 O O . LEU A 1 107 ? -10.714 -8.009 1.192 1.00 98.19 107 LEU A O 1
ATOM 878 N N . TRP A 1 108 ? -8.490 -8.079 1.534 1.00 97.88 108 TRP A N 1
ATOM 879 C CA . TRP A 1 108 ? -8.258 -9.213 0.643 1.00 97.88 108 TRP A CA 1
ATOM 880 C C . TRP A 1 108 ? -8.742 -10.512 1.287 1.00 97.88 108 TRP A C 1
ATOM 882 O O . TRP A 1 108 ? -8.332 -10.835 2.398 1.00 97.88 108 TRP A O 1
ATOM 892 N N . GLU A 1 109 ? -9.578 -11.259 0.570 1.00 96.62 109 GLU A N 1
ATOM 893 C CA . GLU A 1 109 ? -10.067 -12.571 0.985 1.00 96.62 109 GLU A CA 1
ATOM 894 C C . GLU A 1 109 ? -9.532 -13.623 0.005 1.00 96.62 109 GLU A C 1
ATOM 896 O O . GLU A 1 109 ? -10.044 -13.766 -1.111 1.00 96.62 109 GLU A O 1
ATOM 901 N N . SER A 1 110 ? -8.491 -14.357 0.410 1.00 93.38 110 SER A N 1
ATOM 902 C CA . SER A 1 110 ? -7.810 -15.339 -0.448 1.00 93.38 110 SER A CA 1
ATOM 903 C C . SER A 1 110 ? -8.736 -16.451 -0.936 1.00 93.38 110 SER A C 1
ATOM 905 O O . SER A 1 110 ? -8.615 -16.885 -2.076 1.00 93.38 110 SER A O 1
ATOM 907 N N . ASP A 1 111 ? -9.697 -16.865 -0.108 1.00 94.06 111 ASP A N 1
ATOM 908 C CA . ASP A 1 111 ? -10.642 -17.942 -0.434 1.00 94.06 111 ASP A CA 1
ATOM 909 C C . ASP A 1 111 ? -11.576 -17.579 -1.598 1.00 94.06 111 ASP A C 1
ATOM 911 O O . ASP A 1 111 ? -12.102 -18.460 -2.280 1.00 94.06 111 ASP A O 1
ATOM 915 N N . TYR A 1 112 ? -11.778 -16.280 -1.838 1.00 92.62 112 TYR A N 1
ATOM 916 C CA . TYR A 1 112 ? -12.666 -15.763 -2.878 1.00 92.62 112 TYR A CA 1
ATOM 917 C C . TYR A 1 112 ? -11.922 -15.053 -4.012 1.00 92.62 112 TYR A C 1
ATOM 919 O O . TYR A 1 112 ? -12.580 -14.547 -4.924 1.00 92.62 112 TYR A O 1
ATOM 927 N N . ASP A 1 113 ? -10.586 -14.989 -3.949 1.00 91.19 113 ASP A N 1
ATOM 928 C CA . ASP A 1 113 ? -9.731 -14.261 -4.896 1.00 91.19 113 ASP A CA 1
ATOM 929 C C . ASP A 1 113 ? -10.237 -12.825 -5.152 1.00 91.19 113 ASP A C 1
ATOM 931 O O . ASP A 1 113 ? -10.323 -12.338 -6.285 1.00 91.19 113 ASP A O 1
ATOM 935 N N . LYS A 1 114 ? -10.685 -12.151 -4.081 1.00 95.00 114 LYS A N 1
ATOM 936 C CA . LYS A 1 114 ? -11.349 -10.849 -4.193 1.00 95.00 114 LYS A CA 1
ATOM 937 C C . LYS A 1 114 ? -11.193 -9.981 -2.951 1.00 95.00 114 LYS A C 1
ATOM 939 O O . LYS A 1 114 ? -11.186 -10.453 -1.818 1.00 95.00 114 LYS A O 1
ATOM 944 N N . PHE A 1 115 ? -11.180 -8.669 -3.172 1.00 97.56 115 PHE A N 1
ATOM 945 C CA . PHE A 1 115 ? -11.347 -7.687 -2.111 1.00 97.56 115 PHE A CA 1
ATOM 946 C C . PHE A 1 115 ? -12.813 -7.549 -1.679 1.00 97.56 115 PHE A C 1
ATOM 948 O O . PHE A 1 115 ? -13.699 -7.214 -2.475 1.00 97.56 115 PHE A O 1
ATOM 955 N N . ARG A 1 116 ? -13.062 -7.741 -0.383 1.00 97.38 116 ARG A N 1
ATOM 956 C CA . ARG A 1 116 ? -14.349 -7.490 0.269 1.00 97.38 116 ARG A CA 1
ATOM 957 C C . ARG A 1 116 ? -14.323 -6.130 0.952 1.00 97.38 116 ARG A C 1
ATOM 959 O O . ARG A 1 116 ? -13.402 -5.832 1.703 1.00 97.38 116 ARG A O 1
ATOM 966 N N . GLN A 1 117 ? -15.342 -5.309 0.717 1.00 97.44 117 GLN A N 1
ATOM 967 C CA . GLN A 1 117 ? -15.464 -4.023 1.402 1.00 97.44 117 GLN A CA 1
ATOM 968 C C . GLN A 1 117 ? -15.592 -4.230 2.917 1.00 97.44 117 GLN A C 1
ATOM 970 O O . GLN A 1 117 ? -16.316 -5.119 3.376 1.00 97.44 117 GLN A O 1
ATOM 975 N N . VAL A 1 118 ? -14.902 -3.391 3.683 1.00 97.19 118 VAL A N 1
ATOM 976 C CA . VAL A 1 118 ? -15.008 -3.315 5.141 1.00 97.19 118 VAL A CA 1
ATOM 977 C C . VAL A 1 118 ? -15.386 -1.895 5.549 1.00 97.19 118 VAL A C 1
ATOM 979 O O . VAL A 1 118 ? -15.010 -0.922 4.899 1.00 97.19 118 VAL A O 1
ATOM 982 N N . TYR A 1 119 ? -16.171 -1.787 6.618 1.00 94.69 119 TYR A N 1
ATOM 983 C CA . TYR A 1 119 ? -16.738 -0.514 7.079 1.00 94.69 119 TYR A CA 1
ATOM 984 C C . TYR A 1 119 ? -16.034 0.047 8.316 1.00 94.69 119 TYR A C 1
ATOM 986 O O . TYR A 1 119 ? -16.332 1.156 8.742 1.00 94.69 119 TYR A O 1
ATOM 994 N N . SER A 1 120 ? -15.115 -0.720 8.898 1.00 93.69 120 SER A N 1
ATOM 995 C CA . SER A 1 120 ? -14.292 -0.304 10.026 1.00 93.69 120 SER A CA 1
ATOM 996 C C . SER A 1 120 ? -12.930 0.182 9.549 1.00 93.69 120 SER A C 1
ATOM 998 O O . SER A 1 120 ? -12.362 -0.370 8.602 1.00 93.69 120 SER A O 1
ATOM 1000 N N . THR A 1 121 ? -12.375 1.158 10.264 1.00 94.69 121 THR A N 1
ATOM 1001 C CA . THR A 1 121 ? -10.964 1.524 10.144 1.00 94.69 121 THR A CA 1
ATOM 1002 C C . THR A 1 121 ? -10.092 0.305 10.467 1.00 94.69 121 THR A C 1
ATOM 1004 O O . THR A 1 121 ? -10.346 -0.368 11.469 1.00 94.69 121 THR A O 1
ATOM 1007 N N . PRO A 1 122 ? -9.098 -0.030 9.630 1.00 96.31 122 PRO A N 1
ATOM 1008 C CA . PRO A 1 122 ? -8.215 -1.157 9.901 1.00 96.31 122 PRO A CA 1
ATOM 1009 C C . PRO A 1 122 ? -7.407 -1.003 11.200 1.00 96.31 122 PRO A C 1
ATOM 1011 O O . PRO A 1 122 ? -6.954 0.092 11.543 1.00 96.31 122 PRO A O 1
ATOM 1014 N N . ILE A 1 123 ? -7.182 -2.126 11.886 1.00 95.75 123 ILE A N 1
ATOM 1015 C CA . ILE A 1 123 ? -6.298 -2.220 13.055 1.00 95.75 123 ILE A CA 1
ATOM 1016 C C . ILE A 1 123 ? -4.914 -2.659 12.574 1.00 95.75 123 ILE A C 1
ATOM 1018 O O . ILE A 1 123 ? -4.807 -3.693 11.917 1.00 95.75 123 ILE A O 1
ATOM 1022 N N . LEU A 1 124 ? -3.876 -1.888 12.897 1.00 97.00 124 LEU A N 1
ATOM 1023 C CA . LEU A 1 124 ? -2.497 -2.148 12.489 1.00 97.00 124 LEU A CA 1
ATOM 1024 C C . LEU A 1 124 ? -1.908 -3.343 13.250 1.00 97.00 124 LEU A C 1
ATOM 1026 O O . LEU A 1 124 ? -2.072 -3.480 14.460 1.00 97.00 124 LEU A O 1
ATOM 1030 N N . THR A 1 125 ? -1.159 -4.192 12.543 1.00 96.12 125 THR A N 1
ATOM 1031 C CA . THR A 1 125 ? -0.297 -5.197 13.183 1.00 96.12 125 THR A CA 1
ATOM 1032 C C . THR A 1 125 ? 1.004 -4.553 13.650 1.00 96.12 125 THR A C 1
ATOM 1034 O O . THR A 1 125 ? 1.403 -3.520 13.122 1.00 96.12 125 THR A O 1
ATOM 1037 N N . THR A 1 126 ? 1.722 -5.188 14.581 1.00 93.88 126 THR A N 1
ATOM 1038 C CA . THR A 1 126 ? 3.013 -4.676 15.079 1.00 93.88 126 THR A CA 1
ATOM 1039 C C . THR A 1 126 ? 4.024 -4.435 13.955 1.00 93.88 126 THR A C 1
ATOM 1041 O O . THR A 1 126 ? 4.656 -3.384 13.915 1.00 93.88 126 THR A O 1
ATOM 1044 N N . GLN A 1 127 ? 4.159 -5.378 13.015 1.00 95.75 127 GLN A N 1
ATOM 1045 C CA . GLN A 1 127 ? 4.968 -5.188 11.811 1.00 95.75 127 GLN A CA 1
ATOM 1046 C C . GLN A 1 127 ? 4.036 -4.971 10.625 1.00 95.75 127 GLN A C 1
ATOM 1048 O O . GLN A 1 127 ? 3.529 -5.923 10.031 1.00 95.75 127 GLN A O 1
ATOM 1053 N N . PHE A 1 128 ? 3.773 -3.718 10.285 1.00 97.31 128 PHE A N 1
ATOM 1054 C CA . PHE A 1 128 ? 2.974 -3.367 9.117 1.00 97.31 128 PHE A CA 1
ATOM 1055 C C . PHE A 1 128 ? 3.810 -2.641 8.069 1.00 97.31 128 PHE A C 1
ATOM 1057 O O . PHE A 1 128 ? 4.816 -2.002 8.380 1.00 97.31 128 PHE A O 1
ATOM 1064 N N . ALA A 1 129 ? 3.360 -2.690 6.818 1.00 97.94 129 ALA A N 1
ATOM 1065 C CA . ALA A 1 129 ? 3.871 -1.822 5.768 1.00 97.94 129 ALA A CA 1
ATOM 1066 C C . ALA A 1 129 ? 2.751 -0.978 5.155 1.00 97.94 129 ALA A C 1
ATOM 1068 O O . ALA A 1 129 ? 1.738 -1.489 4.675 1.00 97.94 129 ALA A O 1
ATOM 1069 N N . GLY A 1 130 ? 2.970 0.338 5.127 1.00 97.12 130 GLY A N 1
ATOM 1070 C CA . GLY A 1 130 ? 2.162 1.273 4.352 1.00 97.12 130 GLY A CA 1
ATOM 1071 C C . GLY A 1 130 ? 2.646 1.347 2.904 1.00 97.12 130 GLY A C 1
ATOM 1072 O O . GLY A 1 130 ? 3.817 1.647 2.651 1.00 97.12 130 GLY A O 1
ATOM 1073 N N . ILE A 1 131 ? 1.750 1.116 1.943 1.00 96.88 131 ILE A N 1
ATOM 1074 C CA . ILE A 1 131 ? 2.049 1.207 0.508 1.00 96.88 131 ILE A CA 1
ATOM 1075 C C . ILE A 1 131 ? 1.225 2.337 -0.112 1.00 96.88 131 ILE A C 1
ATOM 1077 O O . ILE A 1 131 ? 0.013 2.245 -0.282 1.00 96.88 131 ILE A O 1
ATOM 1081 N N . GLY A 1 132 ? 1.903 3.422 -0.477 1.00 91.56 132 GLY A N 1
ATOM 1082 C CA . GLY A 1 132 ? 1.257 4.617 -1.011 1.00 91.56 132 GLY A CA 1
ATOM 1083 C C . GLY A 1 132 ? 1.085 4.633 -2.530 1.00 91.56 132 GLY A C 1
ATOM 1084 O O . GLY A 1 132 ? 1.554 3.764 -3.270 1.00 91.56 132 GLY A O 1
ATOM 1085 N N . THR A 1 133 ? 0.469 5.715 -2.995 1.00 91.88 133 THR A N 1
ATOM 1086 C CA . THR A 1 133 ? 0.352 6.100 -4.403 1.00 91.88 133 THR A CA 1
ATOM 1087 C C . THR A 1 133 ? 0.975 7.480 -4.611 1.00 91.88 133 THR A C 1
ATOM 1089 O O . THR A 1 133 ? 0.948 8.321 -3.717 1.00 91.88 133 THR A O 1
ATOM 1092 N N . ARG A 1 134 ? 1.528 7.741 -5.804 1.00 88.38 134 ARG A N 1
ATOM 1093 C CA . ARG A 1 134 ? 2.050 9.079 -6.152 1.00 88.38 134 ARG A CA 1
ATOM 1094 C C . ARG A 1 134 ? 0.932 10.111 -6.322 1.00 88.38 134 ARG A C 1
ATOM 1096 O O . ARG A 1 134 ? 1.176 11.301 -6.183 1.00 88.38 134 ARG A O 1
ATOM 1103 N N . SER A 1 135 ? -0.278 9.653 -6.632 1.00 91.69 135 SER A N 1
ATOM 1104 C CA . SER A 1 135 ? -1.467 10.489 -6.811 1.00 91.69 135 SER A CA 1
ATOM 1105 C C . SER A 1 135 ? -2.380 10.342 -5.599 1.00 91.69 135 SER A C 1
ATOM 1107 O O . SER A 1 135 ? -3.507 9.847 -5.707 1.00 91.69 135 SER A O 1
ATOM 1109 N N . ILE A 1 136 ? -1.847 10.698 -4.429 1.00 95.56 136 ILE A N 1
ATOM 1110 C CA . ILE A 1 136 ? -2.606 10.696 -3.181 1.00 95.56 136 ILE A CA 1
ATOM 1111 C C . ILE A 1 136 ? -3.638 11.831 -3.210 1.00 95.56 136 ILE A C 1
ATOM 1113 O O . ILE A 1 136 ? -3.356 12.951 -3.631 1.00 95.56 136 ILE A O 1
ATOM 1117 N N . SER A 1 137 ? -4.860 11.514 -2.808 1.00 97.44 137 SER A N 1
ATOM 1118 C CA . SER A 1 137 ? -5.983 12.440 -2.685 1.00 97.44 137 SER A CA 1
ATOM 1119 C C . SER A 1 137 ? -6.186 12.837 -1.226 1.00 97.44 137 SER A C 1
ATOM 1121 O O . SER A 1 137 ? -5.727 12.142 -0.323 1.00 97.44 137 SER A O 1
ATOM 1123 N N . VAL A 1 138 ? -6.960 13.897 -0.979 1.00 97.94 138 VAL A N 1
ATOM 1124 C CA . VAL A 1 138 ? -7.363 14.284 0.387 1.00 97.94 138 VAL A CA 1
ATOM 1125 C C . VAL A 1 138 ? -8.067 13.133 1.115 1.00 97.94 138 VAL A C 1
ATOM 1127 O O . VAL A 1 138 ? -7.852 12.941 2.304 1.00 97.94 138 VAL A O 1
ATOM 1130 N N . ARG A 1 139 ? -8.857 12.324 0.397 1.00 97.75 139 ARG A N 1
ATOM 1131 C CA . ARG A 1 139 ? -9.500 11.119 0.944 1.00 97.75 139 ARG A CA 1
ATOM 1132 C C . ARG A 1 139 ? -8.477 10.083 1.405 1.00 97.75 139 ARG A C 1
ATOM 1134 O O . ARG A 1 139 ? -8.592 9.557 2.500 1.00 97.75 139 ARG A O 1
ATOM 1141 N N . GLY A 1 140 ? -7.458 9.831 0.584 1.00 97.69 140 GLY A N 1
ATOM 1142 C CA . GLY A 1 140 ? -6.369 8.918 0.930 1.00 97.69 140 GLY A CA 1
ATOM 1143 C C . GLY A 1 140 ? -5.531 9.409 2.112 1.00 97.69 140 GLY A C 1
ATOM 1144 O O . GLY A 1 140 ? -5.143 8.599 2.942 1.00 97.69 140 GLY A O 1
ATOM 1145 N N . ILE A 1 141 ? -5.286 10.721 2.213 1.00 97.75 141 ILE A N 1
ATOM 1146 C CA . ILE A 1 141 ? -4.602 11.325 3.369 1.00 97.75 141 ILE A CA 1
ATOM 1147 C C . ILE A 1 141 ? -5.427 11.108 4.642 1.00 97.75 141 ILE A C 1
ATOM 1149 O O . ILE A 1 141 ? -4.902 10.560 5.604 1.00 97.75 141 ILE A O 1
ATOM 1153 N N . ARG A 1 142 ? -6.725 11.434 4.611 1.00 97.81 142 ARG A N 1
ATOM 1154 C CA 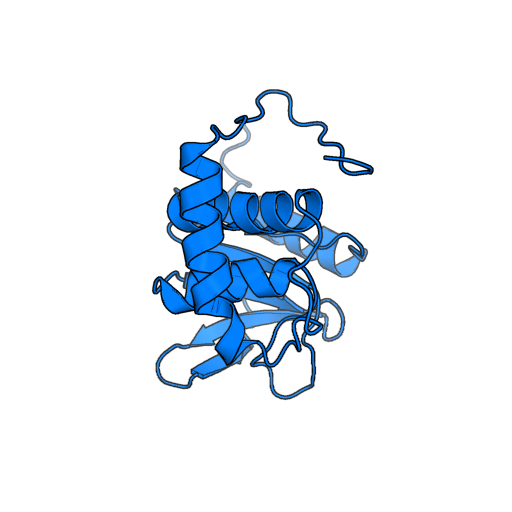. ARG A 1 142 ? -7.625 11.233 5.758 1.00 97.81 142 ARG A CA 1
ATOM 1155 C C . ARG A 1 142 ? -7.705 9.778 6.197 1.00 97.81 142 ARG A C 1
ATOM 1157 O O . ARG A 1 142 ? -7.631 9.506 7.382 1.00 97.81 142 ARG A O 1
ATOM 1164 N N . ALA A 1 143 ? -7.774 8.840 5.254 1.00 97.81 143 ALA A N 1
ATOM 1165 C CA . ALA A 1 143 ? -7.779 7.417 5.583 1.00 97.81 143 ALA A CA 1
ATOM 1166 C C . ALA A 1 143 ? -6.503 6.977 6.328 1.00 97.81 143 ALA A C 1
ATOM 1168 O O . ALA A 1 143 ? -6.569 6.102 7.186 1.00 97.81 143 ALA A O 1
ATOM 1169 N N . ILE A 1 144 ? -5.344 7.575 6.019 1.00 97.31 144 ILE A N 1
ATOM 1170 C CA . ILE A 1 144 ? -4.096 7.327 6.756 1.00 97.31 144 ILE A CA 1
ATOM 1171 C C . ILE A 1 144 ? -4.176 7.940 8.157 1.00 97.31 144 ILE A C 1
ATOM 1173 O O . ILE A 1 144 ? -3.848 7.259 9.124 1.00 97.31 144 ILE A O 1
ATOM 1177 N N . GLU A 1 145 ? -4.611 9.197 8.269 1.00 96.94 145 GLU A N 1
ATOM 1178 C CA . GLU A 1 145 ? -4.769 9.898 9.553 1.00 96.94 145 GLU A CA 1
ATOM 1179 C C . GLU A 1 145 ? -5.711 9.128 10.489 1.00 96.94 145 GLU A C 1
ATOM 1181 O O . GLU A 1 145 ? -5.328 8.819 11.612 1.00 96.94 145 GLU A O 1
ATOM 1186 N N . GLU A 1 146 ? -6.875 8.702 9.994 1.00 96.50 146 GLU A N 1
ATOM 1187 C CA . GLU A 1 146 ? -7.859 7.910 10.742 1.00 96.50 146 GLU A CA 1
ATOM 1188 C C . GLU A 1 146 ? -7.283 6.574 11.231 1.00 96.50 146 GLU A C 1
ATOM 1190 O O . GLU A 1 146 ? -7.528 6.177 12.369 1.00 96.50 146 GLU A O 1
ATOM 1195 N N . VAL A 1 147 ? -6.500 5.874 10.399 1.00 97.12 147 VAL A N 1
ATOM 1196 C CA . VAL A 1 147 ? -5.815 4.641 10.818 1.00 97.12 147 V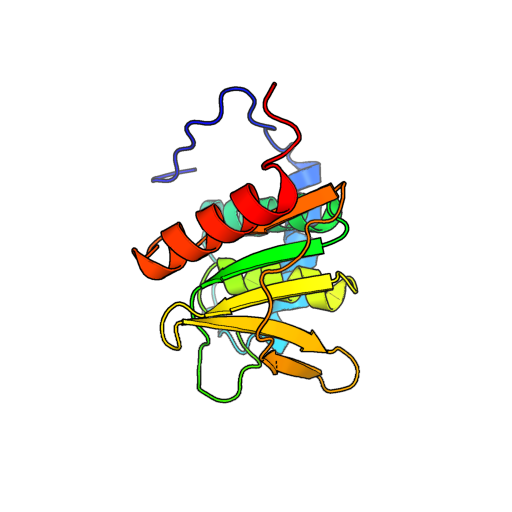AL A CA 1
ATOM 1197 C C . VAL A 1 147 ? -4.800 4.937 11.918 1.00 97.12 147 VAL A C 1
ATOM 1199 O O . VAL A 1 147 ? -4.759 4.213 12.910 1.00 97.12 147 VAL A O 1
ATOM 1202 N N . LEU A 1 148 ? -3.988 5.986 11.780 1.00 95.56 148 LEU A N 1
ATOM 1203 C CA . LEU A 1 148 ? -2.983 6.326 12.787 1.00 95.56 148 LEU A CA 1
ATOM 1204 C C . LEU A 1 148 ? -3.630 6.749 14.111 1.00 95.56 148 LEU A C 1
ATOM 1206 O O . LEU A 1 148 ? -3.231 6.258 15.163 1.00 95.56 148 LEU A O 1
ATOM 1210 N N . GLU A 1 149 ? -4.656 7.595 14.073 1.00 95.62 149 GLU A N 1
ATOM 1211 C CA . GLU A 1 149 ? -5.410 8.000 15.261 1.00 95.62 149 GLU A CA 1
ATOM 1212 C C . GLU A 1 149 ? -6.060 6.793 15.942 1.00 95.62 149 GLU A C 1
ATOM 1214 O O . GLU A 1 149 ? -5.894 6.597 17.144 1.00 95.62 149 GLU A O 1
ATOM 1219 N N . HIS A 1 150 ? -6.737 5.931 15.178 1.00 94.50 150 HIS A N 1
ATOM 1220 C CA . HIS A 1 150 ? -7.415 4.758 15.727 1.00 94.50 150 HIS A CA 1
ATOM 1221 C C . HIS A 1 150 ? -6.462 3.792 16.443 1.00 94.50 150 HIS A C 1
ATOM 1223 O O . HIS A 1 150 ? -6.854 3.157 17.420 1.00 94.50 150 HIS A O 1
ATOM 1229 N N . ASN A 1 151 ? -5.221 3.686 15.966 1.00 94.75 151 ASN A N 1
ATOM 1230 C CA . ASN A 1 151 ? -4.255 2.715 16.470 1.00 94.75 151 ASN A CA 1
ATOM 1231 C C . ASN A 1 151 ? -3.269 3.294 17.500 1.00 94.75 151 ASN A C 1
ATOM 1233 O O . ASN A 1 151 ? -2.720 2.522 18.277 1.00 94.75 151 ASN A O 1
ATOM 1237 N N . PHE A 1 152 ? -3.062 4.618 17.545 1.00 92.44 152 PHE A N 1
ATOM 1238 C CA . PHE A 1 152 ? -2.022 5.241 18.383 1.00 92.44 152 PHE A CA 1
ATOM 1239 C C . PHE A 1 152 ? -2.500 6.391 19.283 1.00 92.44 152 PHE A C 1
ATOM 1241 O O . PHE A 1 152 ? -1.688 6.944 20.025 1.00 92.44 152 PHE A O 1
ATOM 1248 N N . ALA A 1 153 ? -3.788 6.759 19.291 1.00 78.69 153 ALA A N 1
ATOM 1249 C CA . ALA A 1 153 ? -4.293 7.886 20.095 1.00 78.69 153 ALA A CA 1
ATOM 1250 C C . ALA A 1 153 ? -4.052 7.774 21.621 1.00 78.69 153 ALA A C 1
ATOM 1252 O O . ALA A 1 153 ? -4.212 8.767 22.327 1.00 78.69 153 ALA A O 1
ATOM 1253 N N . GLY A 1 154 ? -3.657 6.604 22.141 1.00 62.97 154 GLY A N 1
ATOM 1254 C CA . GLY A 1 154 ? -3.287 6.394 23.548 1.00 62.97 154 GLY A CA 1
ATOM 1255 C C . GLY A 1 154 ? -1.782 6.278 23.836 1.00 62.97 154 GLY A C 1
ATOM 1256 O O . GLY A 1 154 ? -1.417 6.155 24.999 1.00 62.97 154 GLY A O 1
ATOM 1257 N N . GLU A 1 155 ? -0.917 6.297 22.817 1.00 58.62 155 GLU A N 1
ATOM 1258 C CA . GLU A 1 155 ? 0.538 6.079 22.958 1.00 58.62 155 GLU A CA 1
ATOM 1259 C C . GLU A 1 155 ? 1.365 7.368 22.806 1.00 58.62 155 GLU A C 1
ATOM 1261 O O . GLU A 1 155 ? 2.592 7.346 22.890 1.00 58.62 155 GLU A O 1
ATOM 1266 N N . ILE A 1 156 ? 0.699 8.511 22.613 1.00 46.47 156 ILE A N 1
ATOM 1267 C CA . ILE A 1 156 ? 1.323 9.837 22.575 1.00 46.47 156 ILE A CA 1
ATOM 1268 C C . ILE A 1 156 ? 1.099 10.526 23.930 1.00 46.47 156 ILE A C 1
ATOM 1270 O O . ILE A 1 156 ? 0.274 11.430 24.055 1.00 46.47 156 ILE A O 1
ATOM 1274 N N . THR A 1 157 ? 1.825 10.082 24.956 1.00 38.06 157 THR A N 1
ATOM 1275 C CA . THR A 1 157 ? 2.042 10.832 26.209 1.00 38.06 157 THR A CA 1
ATOM 1276 C C . THR A 1 157 ? 3.484 10.706 26.646 1.00 38.06 157 THR A C 1
ATOM 1278 O O . THR A 1 157 ? 3.963 9.551 26.684 1.00 38.06 157 THR A O 1
#